Protein AF-A0A6C0GGZ7-F1 (afdb_monomer_lite)

pLDDT: mean 84.14, std 10.43, range [49.78, 98.19]

Structure (mmCIF, N/CA/C/O backbone):
data_AF-A0A6C0GGZ7-F1
#
_entry.id   AF-A0A6C0GGZ7-F1
#
loop_
_atom_site.group_PDB
_atom_site.id
_atom_site.type_symbol
_atom_site.label_atom_id
_atom_site.label_alt_id
_atom_site.label_comp_id
_atom_site.label_asym_id
_atom_site.label_entity_id
_atom_site.label_seq_id
_atom_site.pdbx_PDB_ins_code
_atom_site.Cartn_x
_atom_site.Cartn_y
_atom_site.Cartn_z
_atom_site.occupancy
_atom_site.B_iso_or_equiv
_atom_site.auth_seq_id
_atom_site.auth_comp_id
_atom_site.auth_asym_id
_atom_site.auth_atom_id
_atom_site.pdbx_PDB_model_num
ATOM 1 N N . MET A 1 1 ? -21.065 -20.277 24.948 1.00 78.31 1 MET A N 1
ATOM 2 C CA . MET A 1 1 ? -20.022 -19.457 25.616 1.00 78.31 1 MET A CA 1
ATOM 3 C C . MET A 1 1 ? -19.627 -18.199 24.834 1.00 78.31 1 MET A C 1
ATOM 5 O O . MET A 1 1 ? -19.602 -17.138 25.445 1.00 78.31 1 MET A O 1
ATOM 9 N N . LEU A 1 2 ? -19.430 -18.255 23.504 1.00 85.25 2 LEU A N 1
ATOM 10 C CA . LEU A 1 2 ? -19.174 -17.085 22.623 1.00 85.25 2 LEU A CA 1
ATOM 11 C C . LEU A 1 2 ? -20.107 -15.878 22.851 1.00 85.25 2 LEU A C 1
ATOM 13 O O . LEU A 1 2 ? -19.654 -14.737 22.894 1.00 85.25 2 LEU A O 1
ATOM 17 N N . LYS A 1 3 ? -21.399 -16.132 23.095 1.00 85.31 3 LYS A N 1
ATOM 18 C CA . LYS A 1 3 ? -22.406 -15.099 23.401 1.00 85.31 3 LYS A CA 1
ATOM 19 C C . LYS A 1 3 ? -22.041 -14.249 24.630 1.00 85.31 3 LYS A C 1
ATOM 21 O O . LYS A 1 3 ? -22.306 -13.051 24.656 1.00 85.31 3 LYS A O 1
ATOM 26 N N . ASN A 1 4 ? -21.403 -14.857 25.633 1.00 89.19 4 ASN A N 1
ATOM 27 C CA . ASN A 1 4 ? -21.005 -14.167 26.859 1.00 89.19 4 ASN A CA 1
ATOM 28 C C . ASN A 1 4 ? -19.738 -13.323 26.654 1.00 89.19 4 ASN A C 1
ATOM 30 O O . ASN A 1 4 ? -19.654 -12.210 27.172 1.00 89.19 4 ASN A O 1
ATOM 34 N N . TYR A 1 5 ? -18.791 -13.801 25.841 1.00 89.88 5 TYR A N 1
ATOM 35 C CA . TYR A 1 5 ? -17.611 -13.025 25.443 1.00 89.88 5 TYR A CA 1
ATOM 36 C C . TYR A 1 5 ? -17.998 -11.786 24.631 1.00 89.88 5 TYR A C 1
ATOM 38 O O . TYR A 1 5 ? -17.568 -10.689 24.977 1.00 89.88 5 TYR A O 1
ATOM 46 N N . PHE A 1 6 ? -18.892 -11.924 23.642 1.00 90.00 6 PHE A N 1
ATOM 47 C CA . PHE A 1 6 ? -19.413 -10.785 22.873 1.00 90.00 6 PHE A CA 1
ATOM 48 C C . PHE A 1 6 ? -20.115 -9.752 23.764 1.00 90.00 6 PHE A C 1
ATOM 50 O O . PHE A 1 6 ? -19.844 -8.555 23.666 1.00 90.00 6 PHE A O 1
ATOM 57 N N . LYS A 1 7 ? -20.968 -10.210 24.690 1.00 88.19 7 LYS A N 1
ATOM 58 C CA . LYS A 1 7 ? -21.660 -9.339 25.654 1.00 88.19 7 LYS A CA 1
ATOM 59 C C . LYS A 1 7 ? -20.675 -8.581 26.553 1.00 88.19 7 LYS A C 1
ATOM 61 O O . LYS A 1 7 ? -20.860 -7.395 26.820 1.00 88.19 7 LYS A O 1
ATOM 66 N N . THR A 1 8 ? -19.614 -9.252 26.998 1.00 88.69 8 THR A N 1
ATOM 67 C CA . THR A 1 8 ? -18.605 -8.662 27.890 1.00 88.69 8 THR A CA 1
ATOM 68 C C . THR A 1 8 ? -17.697 -7.678 27.148 1.00 88.69 8 THR A C 1
ATOM 70 O O . THR A 1 8 ? -17.434 -6.590 27.660 1.00 88.69 8 THR A O 1
ATOM 73 N N . ALA A 1 9 ? -17.272 -8.016 25.928 1.00 87.94 9 ALA A N 1
ATOM 74 C CA . ALA A 1 9 ? -16.464 -7.152 25.070 1.00 87.94 9 ALA A CA 1
ATOM 75 C C . ALA A 1 9 ? -17.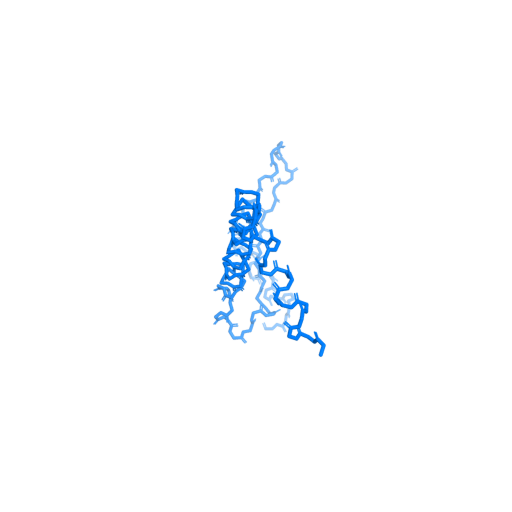222 -5.878 24.669 1.00 87.94 9 ALA A C 1
ATOM 77 O O . ALA A 1 9 ? -16.699 -4.779 24.838 1.00 87.94 9 ALA A O 1
ATOM 78 N N . SER A 1 10 ? -18.485 -6.002 24.244 1.00 87.31 10 SER A N 1
ATOM 79 C CA . SER A 1 10 ? -19.329 -4.850 23.904 1.00 87.31 10 SER A CA 1
ATOM 80 C C . SER A 1 10 ? -19.486 -3.888 25.090 1.00 87.31 10 SER A C 1
ATOM 82 O O . SER A 1 10 ? -19.302 -2.681 24.936 1.00 87.31 10 SER A O 1
ATOM 84 N N . ARG A 1 11 ? -19.694 -4.415 26.307 1.00 87.94 11 ARG A N 1
ATOM 85 C CA . ARG A 1 11 ? -19.789 -3.597 27.529 1.00 87.94 11 ARG A CA 1
ATOM 86 C C . ARG A 1 11 ? -18.473 -2.901 27.895 1.00 87.94 11 ARG A C 1
ATOM 88 O O . ARG A 1 11 ? -18.490 -1.816 28.473 1.00 87.94 11 ARG A O 1
ATOM 95 N N . LYS A 1 12 ? -17.326 -3.519 27.597 1.00 87.00 12 LYS A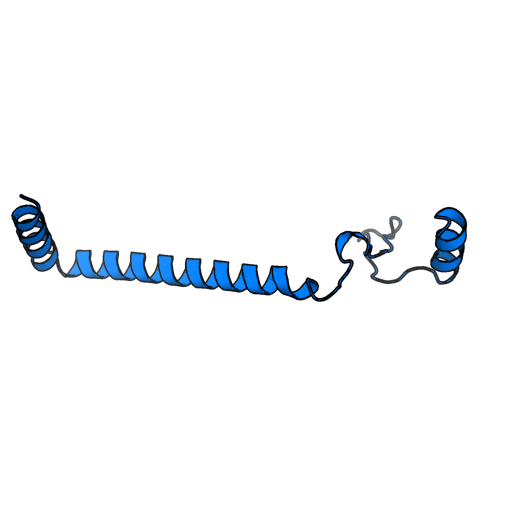 N 1
ATOM 96 C CA . LYS A 1 12 ? -15.996 -2.917 27.798 1.00 87.00 12 LYS A CA 1
ATOM 97 C C . LYS A 1 12 ? -15.750 -1.783 26.797 1.00 87.00 12 LYS A C 1
ATOM 99 O O . LYS A 1 12 ? -15.352 -0.699 27.218 1.00 87.00 12 LYS A O 1
ATOM 104 N N . LEU A 1 13 ? -16.060 -2.001 25.517 1.00 87.94 13 LEU A N 1
ATOM 105 C CA . LEU A 1 13 ? -15.959 -0.981 24.465 1.00 87.94 13 LEU A CA 1
ATOM 106 C C . LEU A 1 13 ? -16.871 0.223 24.749 1.00 87.94 13 LEU A C 1
ATOM 108 O O . LEU A 1 13 ? -16.445 1.370 24.635 1.00 87.94 13 LEU A O 1
ATOM 112 N N . SER A 1 14 ? -18.109 -0.018 25.193 1.00 85.94 14 SER A N 1
ATOM 113 C CA . SER A 1 14 ? -19.071 1.052 25.483 1.00 85.94 14 SER A CA 1
ATOM 114 C C . SER A 1 14 ? -18.718 1.886 26.718 1.00 85.94 14 SER A C 1
ATOM 116 O O . SER A 1 14 ? -19.221 2.999 26.854 1.00 85.94 14 SER A O 1
ATOM 118 N N . ARG A 1 15 ? -17.899 1.357 27.638 1.00 89.75 15 ARG A N 1
ATOM 119 C CA . ARG A 1 15 ? -17.466 2.059 28.857 1.00 89.75 15 ARG A CA 1
ATOM 120 C C . ARG A 1 15 ? -16.251 2.956 28.600 1.00 89.75 15 ARG A C 1
ATOM 122 O O . ARG A 1 15 ? -16.183 4.037 29.170 1.00 89.75 15 ARG A O 1
ATOM 129 N N . ASN A 1 16 ? -15.363 2.562 27.683 1.00 89.88 16 ASN A N 1
ATOM 130 C CA . ASN A 1 16 ? -14.178 3.331 27.281 1.00 89.88 16 ASN A CA 1
ATOM 131 C C . ASN A 1 16 ? -14.319 3.854 25.840 1.00 89.88 16 ASN A C 1
ATOM 133 O O . ASN A 1 16 ? -13.520 3.520 24.962 1.00 89.88 16 ASN A O 1
ATOM 137 N N . LYS A 1 17 ? -15.355 4.667 25.589 1.00 86.81 17 LYS A N 1
ATOM 138 C CA . LYS A 1 17 ? -15.739 5.104 24.233 1.00 86.81 17 LYS A CA 1
ATOM 139 C C . LYS A 1 17 ? -14.637 5.883 23.515 1.00 86.81 17 LYS A C 1
ATOM 141 O O . LYS A 1 17 ? -14.368 5.588 22.361 1.00 86.81 17 LYS A O 1
ATOM 146 N N . PHE A 1 18 ? -13.973 6.820 24.195 1.00 92.25 18 PHE A N 1
ATOM 147 C CA . PHE A 1 18 ? -12.933 7.658 23.585 1.00 92.25 18 PHE A CA 1
ATOM 148 C C . PHE A 1 18 ? -11.762 6.828 23.034 1.00 92.25 18 PHE A C 1
ATOM 150 O O . PHE A 1 18 ? -11.469 6.875 21.843 1.00 92.25 18 PHE A O 1
ATOM 157 N N . PHE A 1 19 ? -11.160 5.984 23.878 1.00 91.06 19 PHE A N 1
ATOM 158 C CA . PHE A 1 19 ? -10.067 5.095 23.468 1.00 91.06 19 PHE A CA 1
ATOM 159 C C . PHE A 1 19 ? -10.500 4.068 22.419 1.00 91.06 19 PHE A C 1
ATOM 161 O O . PHE A 1 19 ? -9.735 3.743 21.517 1.00 91.06 19 PHE A O 1
ATOM 168 N N . THR A 1 20 ? -11.732 3.563 22.515 1.00 93.81 20 THR A N 1
ATOM 169 C CA . THR A 1 20 ? -12.274 2.629 21.521 1.00 93.81 20 THR A CA 1
ATOM 170 C C . THR A 1 20 ? -12.399 3.295 20.154 1.00 93.81 20 THR A C 1
ATOM 172 O O . THR A 1 20 ? -11.956 2.723 19.165 1.00 93.81 20 THR A O 1
ATOM 175 N N . VAL A 1 21 ? -12.957 4.507 20.092 1.00 94.44 21 VAL A N 1
ATOM 176 C CA . VAL A 1 21 ? -13.117 5.261 18.841 1.00 94.44 21 VAL A CA 1
ATOM 177 C C . VAL A 1 21 ? -11.759 5.555 18.213 1.00 94.44 21 VAL A C 1
ATOM 179 O O . VAL A 1 21 ? -11.580 5.298 17.027 1.00 94.44 21 VAL A O 1
ATOM 182 N N . LEU A 1 22 ? -10.788 6.011 19.007 1.00 95.75 22 LEU A N 1
ATOM 183 C CA . LEU A 1 22 ? -9.446 6.315 18.510 1.00 95.75 22 LEU A CA 1
ATOM 184 C C . LEU A 1 22 ? -8.764 5.075 17.911 1.00 95.75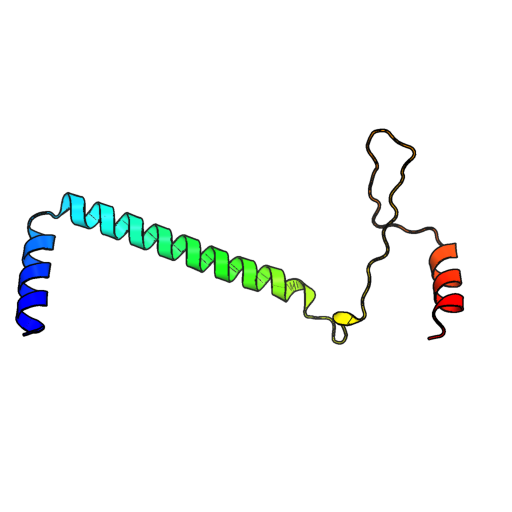 22 LEU A C 1
ATOM 186 O O . LEU A 1 22 ? -8.244 5.138 16.799 1.00 95.75 22 LEU A O 1
ATOM 190 N N . ASN A 1 23 ? -8.843 3.928 18.593 1.00 94.00 23 ASN A N 1
ATOM 191 C CA . ASN A 1 23 ? -8.283 2.672 18.090 1.00 94.00 23 ASN A CA 1
ATOM 192 C C . ASN A 1 23 ? -9.000 2.163 16.832 1.00 94.00 23 ASN A C 1
ATOM 194 O O . ASN A 1 23 ? -8.346 1.722 15.891 1.00 94.00 23 ASN A O 1
ATOM 198 N N . VAL A 1 24 ? -10.335 2.227 16.793 1.00 95.38 24 VAL A N 1
ATOM 199 C CA . VAL A 1 24 ? -11.118 1.771 15.635 1.00 95.38 24 VAL A CA 1
ATOM 200 C C . VAL A 1 24 ? -10.852 2.650 14.416 1.00 95.38 24 VAL A C 1
ATOM 202 O O . VAL A 1 24 ? -10.657 2.116 13.329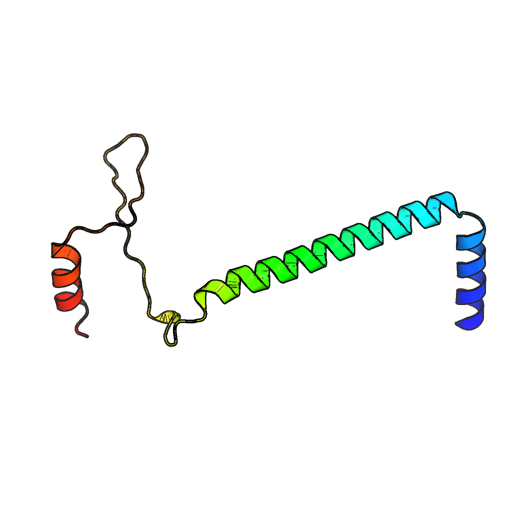 1.00 95.38 24 VAL A O 1
ATOM 205 N N . ILE A 1 25 ? -10.788 3.975 14.582 1.00 97.19 25 ILE A N 1
ATOM 206 C CA . ILE A 1 25 ? -10.471 4.902 13.488 1.00 97.19 25 ILE A CA 1
ATOM 207 C C . ILE A 1 25 ? -9.045 4.674 12.989 1.00 97.19 25 ILE A C 1
ATOM 209 O O . ILE A 1 25 ? -8.843 4.556 11.784 1.00 97.19 25 ILE A O 1
ATOM 213 N N . GLY A 1 26 ? -8.065 4.563 13.892 1.00 96.19 26 GLY A N 1
ATOM 214 C CA . GLY A 1 26 ? -6.676 4.303 13.509 1.00 96.19 26 GLY A CA 1
ATOM 215 C C . GLY A 1 26 ? -6.529 2.999 12.722 1.00 96.19 26 GLY A C 1
ATOM 216 O O . GLY A 1 26 ? -5.895 2.976 11.668 1.00 96.19 26 GLY A O 1
ATOM 217 N N . LEU A 1 27 ? -7.189 1.932 13.181 1.00 96.62 27 LEU A N 1
ATOM 218 C CA . LEU A 1 27 ? -7.198 0.650 12.482 1.00 96.62 27 LEU A CA 1
ATOM 219 C C . LEU A 1 27 ? -7.904 0.744 11.120 1.00 96.62 27 LEU A C 1
ATOM 221 O O . LEU A 1 27 ? -7.373 0.260 10.123 1.00 96.62 27 LEU A O 1
ATOM 225 N N . ALA A 1 28 ? -9.076 1.382 11.064 1.00 97.75 28 ALA A N 1
ATOM 226 C CA . ALA A 1 28 ? -9.856 1.530 9.837 1.00 97.75 28 ALA A CA 1
ATOM 227 C C . ALA A 1 28 ? -9.103 2.337 8.772 1.00 97.75 28 ALA A C 1
ATOM 229 O O . ALA A 1 28 ? -9.081 1.945 7.604 1.00 97.75 28 ALA A O 1
ATOM 230 N N . LEU A 1 29 ? -8.448 3.431 9.168 1.00 98.00 29 LEU A N 1
ATOM 231 C CA . LEU A 1 29 ? -7.620 4.237 8.273 1.00 9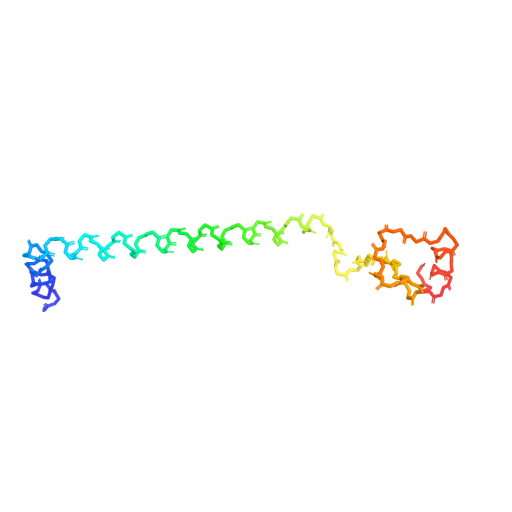8.00 29 LEU A CA 1
ATOM 232 C C . LEU A 1 29 ? -6.404 3.449 7.784 1.00 98.00 29 LEU A C 1
ATOM 234 O O . LEU A 1 29 ? -6.159 3.413 6.580 1.00 98.00 29 LEU A O 1
ATOM 238 N N . GLY A 1 30 ? -5.690 2.762 8.681 1.00 97.88 30 GLY A N 1
ATOM 239 C CA . GLY A 1 30 ? -4.541 1.933 8.311 1.00 97.88 30 GLY A CA 1
ATOM 240 C C . GLY A 1 30 ? -4.910 0.841 7.304 1.00 97.88 30 GLY A C 1
ATOM 241 O O . GLY A 1 30 ? -4.255 0.698 6.270 1.00 97.88 30 GLY A O 1
ATOM 242 N N . MET A 1 31 ? -6.008 0.122 7.555 1.00 97.88 31 MET A N 1
ATOM 243 C CA . MET A 1 31 ? -6.537 -0.877 6.622 1.00 97.88 31 MET A CA 1
ATOM 244 C C . MET A 1 31 ? -6.938 -0.259 5.280 1.00 97.88 31 MET A C 1
ATOM 246 O O . MET A 1 31 ? -6.562 -0.787 4.237 1.00 97.88 31 MET A O 1
ATOM 250 N N . SER A 1 32 ? -7.646 0.873 5.290 1.00 98.06 32 SER A N 1
ATOM 251 C CA . SER A 1 32 ? -8.105 1.536 4.061 1.00 98.06 32 SER A CA 1
ATOM 252 C C . SER A 1 32 ? -6.935 1.983 3.185 1.00 98.06 32 SER A C 1
ATOM 254 O O . SER A 1 32 ? -6.917 1.698 1.990 1.00 98.06 32 SER A O 1
ATOM 256 N N . ILE A 1 33 ? -5.928 2.629 3.781 1.00 98.19 33 ILE A N 1
ATOM 257 C CA . ILE A 1 33 ? -4.731 3.093 3.068 1.00 98.19 33 ILE A CA 1
ATOM 258 C C . ILE A 1 33 ? -3.958 1.902 2.497 1.00 98.19 33 ILE A C 1
ATOM 260 O O . ILE A 1 33 ? -3.552 1.932 1.339 1.00 98.19 33 ILE A O 1
ATOM 264 N N . THR A 1 34 ? -3.795 0.832 3.278 1.00 98.00 34 THR A N 1
ATOM 265 C CA . THR A 1 34 ? -3.056 -0.363 2.842 1.00 98.00 34 THR A CA 1
ATOM 266 C C . THR A 1 34 ? -3.751 -1.044 1.664 1.00 98.00 34 THR A C 1
ATOM 268 O O . THR A 1 34 ? -3.103 -1.389 0.679 1.00 98.00 34 THR A O 1
ATOM 271 N N . LEU A 1 35 ? -5.077 -1.189 1.722 1.00 97.75 35 LEU A N 1
ATOM 272 C CA . LEU A 1 35 ? -5.868 -1.760 0.631 1.00 97.75 35 LEU A CA 1
ATOM 273 C C . LEU A 1 35 ? -5.805 -0.900 -0.635 1.00 97.75 35 LEU A C 1
ATOM 275 O O . LEU A 1 35 ? -5.605 -1.437 -1.724 1.00 97.75 35 LEU A O 1
ATOM 279 N N . LEU A 1 36 ? -5.914 0.425 -0.499 1.00 97.75 36 LEU A N 1
ATOM 280 C CA . LEU A 1 36 ? -5.754 1.352 -1.622 1.00 97.75 36 LEU A CA 1
ATOM 281 C C . LEU A 1 36 ? -4.358 1.257 -2.240 1.00 97.75 36 LEU A C 1
ATOM 283 O O . LEU A 1 36 ? -4.233 1.241 -3.462 1.00 97.75 36 LEU A O 1
ATOM 287 N N . PHE A 1 37 ? -3.315 1.144 -1.419 1.00 97.50 37 PHE A N 1
ATOM 288 C CA . PHE A 1 37 ? -1.943 1.019 -1.901 1.00 97.50 37 PHE A CA 1
ATOM 289 C C . PHE A 1 37 ? -1.716 -0.298 -2.650 1.00 97.50 37 PHE A C 1
ATOM 291 O O . PHE A 1 37 ? -1.134 -0.298 -3.731 1.00 97.50 37 PHE A O 1
ATOM 298 N N . ILE A 1 38 ? -2.237 -1.417 -2.135 1.00 97.00 38 ILE A N 1
ATOM 299 C CA . ILE A 1 38 ? -2.188 -2.717 -2.822 1.00 97.00 38 ILE A CA 1
ATOM 300 C C . ILE A 1 38 ? -2.926 -2.647 -4.163 1.00 97.00 38 ILE A C 1
ATOM 302 O O . ILE A 1 38 ? -2.406 -3.115 -5.176 1.00 97.00 38 ILE A O 1
ATOM 306 N N . ALA A 1 39 ? -4.116 -2.042 -4.190 1.00 95.94 39 ALA A N 1
ATOM 307 C CA . ALA A 1 39 ? -4.886 -1.872 -5.418 1.00 95.94 39 ALA A CA 1
ATOM 308 C C . ALA A 1 39 ? -4.127 -1.017 -6.446 1.00 95.94 39 ALA A C 1
ATOM 310 O O . ALA A 1 39 ? -4.054 -1.380 -7.620 1.00 95.94 39 ALA A O 1
ATOM 311 N N . LEU A 1 40 ? -3.501 0.073 -5.995 1.00 96.31 40 LEU A N 1
ATOM 312 C CA . LEU A 1 40 ? -2.679 0.941 -6.831 1.00 96.31 40 LEU A CA 1
ATOM 313 C C . LEU A 1 40 ? -1.459 0.198 -7.391 1.00 96.31 40 LEU A C 1
ATOM 315 O O . LEU A 1 40 ? -1.206 0.259 -8.590 1.00 96.31 40 LEU A O 1
ATOM 319 N N . LEU A 1 41 ? -0.731 -0.552 -6.562 1.00 95.06 41 LEU A N 1
ATOM 320 C CA . LEU A 1 41 ? 0.402 -1.362 -7.015 1.00 95.06 41 LEU A CA 1
ATOM 321 C C . LEU A 1 41 ? -0.022 -2.441 -8.013 1.00 95.06 41 LEU A C 1
ATOM 323 O O . LEU A 1 41 ? 0.690 -2.698 -8.981 1.00 95.06 41 LEU A O 1
ATOM 327 N N . SER A 1 42 ? -1.174 -3.077 -7.797 1.00 92.00 42 SER A N 1
ATOM 328 C CA . SER A 1 42 ? -1.724 -4.048 -8.745 1.00 92.00 42 SER A CA 1
ATOM 329 C C . SER A 1 42 ? -2.041 -3.388 -10.088 1.00 92.00 42 SER A C 1
ATOM 331 O O . SER A 1 42 ? -1.715 -3.942 -11.137 1.00 92.00 42 SER A O 1
ATOM 333 N N . PHE A 1 43 ? -2.603 -2.178 -10.062 1.00 90.44 43 PHE A N 1
ATOM 334 C CA . PHE A 1 43 ? -2.857 -1.393 -11.264 1.00 90.44 43 PHE A CA 1
ATOM 335 C C . PHE A 1 43 ? -1.559 -1.015 -11.996 1.00 90.44 43 PHE A C 1
ATOM 337 O O . PHE A 1 43 ? -1.461 -1.253 -13.197 1.00 90.44 43 PHE A O 1
ATOM 344 N N . LEU A 1 44 ? -0.541 -0.511 -11.285 1.00 89.62 44 LEU A N 1
ATOM 345 C CA . LEU A 1 44 ? 0.749 -0.150 -11.888 1.00 89.62 44 LEU A CA 1
ATOM 346 C C . LEU A 1 44 ? 1.459 -1.360 -12.506 1.00 89.62 44 LEU A C 1
ATOM 348 O O . LEU A 1 44 ? 1.975 -1.261 -13.612 1.00 89.62 44 LEU A O 1
ATOM 352 N N . ASN A 1 45 ? 1.466 -2.511 -11.830 1.00 85.88 45 ASN A N 1
ATOM 353 C CA . ASN A 1 45 ? 2.125 -3.709 -12.359 1.00 85.88 45 ASN A CA 1
ATOM 354 C C . ASN A 1 45 ? 1.439 -4.259 -13.617 1.00 85.88 45 ASN A C 1
ATOM 356 O O . ASN A 1 45 ? 2.112 -4.757 -14.519 1.00 85.88 45 ASN A O 1
ATOM 360 N N . ARG A 1 46 ? 0.106 -4.153 -13.693 1.00 82.12 46 ARG A N 1
ATOM 361 C CA . ARG A 1 46 ? -0.671 -4.580 -14.867 1.00 82.12 46 ARG A CA 1
ATOM 362 C C . ARG A 1 46 ? -0.635 -3.569 -16.011 1.00 82.12 46 ARG A C 1
ATOM 364 O O . ARG A 1 46 ? -1.085 -3.901 -17.103 1.00 82.12 46 ARG A O 1
ATOM 371 N N . TYR A 1 47 ? -0.104 -2.366 -15.793 1.00 76.50 47 TYR A N 1
ATOM 372 C CA . TYR A 1 47 ? -0.045 -1.330 -16.822 1.00 76.50 47 TYR A CA 1
ATOM 373 C C . TYR A 1 47 ? 0.712 -1.797 -18.076 1.00 76.50 47 TYR A C 1
ATOM 375 O O . TYR A 1 47 ? 0.275 -1.512 -19.185 1.00 76.50 47 TYR A O 1
ATOM 383 N N . ASP A 1 48 ? 1.774 -2.594 -17.915 1.00 74.56 48 ASP A N 1
ATOM 384 C CA . ASP A 1 48 ? 2.606 -3.084 -19.027 1.00 74.56 48 ASP A CA 1
ATOM 385 C C . ASP A 1 48 ? 2.217 -4.488 -19.545 1.00 74.56 48 ASP A C 1
ATOM 387 O O . ASP A 1 48 ? 2.896 -5.037 -20.418 1.00 74.56 48 ASP A O 1
ATOM 391 N N . ASP A 1 49 ? 1.127 -5.084 -19.041 1.00 75.94 49 ASP A N 1
ATOM 392 C CA . ASP A 1 49 ? 0.675 -6.445 -19.401 1.00 75.94 49 ASP A CA 1
ATOM 393 C C . ASP A 1 49 ? -0.102 -6.533 -20.725 1.00 75.94 49 ASP A C 1
ATOM 395 O O . ASP A 1 49 ? -0.566 -7.604 -21.111 1.00 75.94 49 ASP A O 1
ATOM 399 N N . PHE A 1 50 ? -0.230 -5.437 -21.473 1.00 79.06 50 PHE A N 1
ATOM 400 C CA . PHE A 1 50 ? -0.915 -5.445 -22.771 1.00 79.06 50 PHE A CA 1
ATOM 401 C C . PHE A 1 50 ? -0.110 -6.116 -23.897 1.00 79.06 50 PHE A C 1
ATOM 403 O O . PHE A 1 50 ? -0.642 -6.342 -24.985 1.00 79.06 50 PHE A O 1
ATOM 410 N N . HIS A 1 51 ? 1.166 -6.436 -23.668 1.00 78.56 51 HIS A N 1
ATOM 411 C CA . HIS A 1 51 ? 2.020 -7.053 -24.678 1.00 78.56 51 HIS A CA 1
ATOM 412 C C . HIS A 1 51 ? 1.916 -8.591 -24.649 1.00 78.56 51 HIS A C 1
ATOM 414 O O . HIS A 1 51 ? 2.372 -9.204 -23.682 1.00 78.56 51 HIS A O 1
ATOM 420 N N . PRO A 1 52 ? 1.441 -9.254 -25.726 1.00 75.00 52 PRO A N 1
ATOM 421 C CA . PRO A 1 52 ? 1.242 -10.712 -25.761 1.00 75.00 52 PRO A CA 1
ATOM 422 C C . PRO A 1 52 ? 2.525 -11.552 -25.599 1.00 75.00 52 PRO A C 1
ATOM 424 O O . PRO A 1 52 ? 2.452 -12.758 -25.379 1.00 75.00 52 PRO A O 1
ATOM 427 N N . HIS A 1 53 ? 3.708 -10.936 -25.691 1.00 80.94 53 HIS A N 1
ATOM 428 C CA . HIS A 1 53 ? 5.011 -11.581 -25.497 1.00 80.94 53 HIS A CA 1
ATOM 429 C C . HIS A 1 53 ? 5.947 -10.745 -24.616 1.00 80.94 53 HIS A C 1
ATOM 431 O O . HIS A 1 53 ? 7.124 -10.590 -24.946 1.00 80.94 53 HIS A O 1
ATOM 437 N N . LYS A 1 54 ? 5.423 -10.185 -23.518 1.00 75.00 54 LYS A N 1
ATOM 438 C CA . LYS A 1 54 ? 6.163 -9.317 -22.586 1.00 75.00 54 LYS A CA 1
ATOM 439 C C . LYS A 1 54 ? 7.527 -9.885 -22.172 1.00 75.00 54 LYS A C 1
ATOM 441 O O . LYS A 1 54 ? 8.505 -9.147 -22.182 1.00 75.00 54 LYS A O 1
ATOM 446 N N . ASP A 1 55 ? 7.620 -11.194 -21.936 1.00 79.12 55 ASP A N 1
ATOM 447 C CA . ASP A 1 55 ? 8.859 -11.875 -21.515 1.00 79.12 55 ASP A CA 1
ATOM 448 C C . ASP A 1 55 ? 10.001 -11.801 -22.542 1.00 79.12 55 ASP A C 1
ATOM 450 O O . ASP A 1 55 ? 11.160 -12.034 -22.209 1.00 79.12 55 ASP A O 1
ATOM 454 N N . ARG A 1 56 ? 9.685 -11.492 -23.806 1.00 80.75 56 ARG A N 1
ATOM 455 C CA . ARG A 1 56 ? 10.657 -11.379 -24.905 1.00 80.75 56 ARG A CA 1
ATOM 456 C C . ARG A 1 56 ? 10.939 -9.930 -25.304 1.00 80.75 56 ARG A C 1
ATOM 458 O O . ARG A 1 56 ? 11.685 -9.698 -26.254 1.00 80.75 56 ARG A O 1
ATOM 465 N N . ILE A 1 57 ? 10.332 -8.957 -24.623 1.00 79.62 57 ILE A N 1
ATOM 466 C CA . ILE A 1 57 ? 10.500 -7.535 -24.919 1.00 79.62 57 ILE A CA 1
ATOM 467 C C . ILE A 1 57 ? 11.584 -6.970 -24.006 1.00 79.62 57 ILE A C 1
ATOM 469 O O . ILE A 1 57 ? 11.422 -6.885 -22.792 1.00 79.62 57 ILE A O 1
ATOM 473 N N . TYR A 1 58 ? 12.686 -6.536 -24.614 1.00 78.94 58 TYR A N 1
ATOM 474 C CA . TYR A 1 58 ? 13.797 -5.897 -23.918 1.00 78.94 58 TYR A CA 1
ATOM 475 C C . TYR A 1 58 ? 13.926 -4.440 -24.357 1.00 78.94 58 TYR A C 1
ATOM 477 O O . TYR A 1 58 ? 13.871 -4.128 -25.549 1.00 78.94 58 TYR A O 1
ATOM 485 N N . ARG A 1 59 ? 14.138 -3.538 -23.393 1.00 78.88 59 ARG A N 1
ATOM 486 C CA . ARG A 1 59 ? 14.427 -2.125 -23.655 1.00 78.88 59 ARG A CA 1
ATOM 487 C C . ARG A 1 59 ? 15.933 -1.901 -23.628 1.00 78.88 59 ARG A C 1
ATOM 489 O O . ARG A 1 59 ? 16.564 -2.046 -22.587 1.00 78.88 59 ARG A O 1
ATOM 496 N N . VAL A 1 60 ? 16.493 -1.508 -24.766 1.00 82.81 60 VAL A N 1
ATOM 497 C CA . VAL A 1 60 ? 17.908 -1.138 -24.868 1.00 82.81 60 VAL A CA 1
ATOM 498 C C . VAL A 1 60 ? 18.065 0.325 -24.445 1.00 82.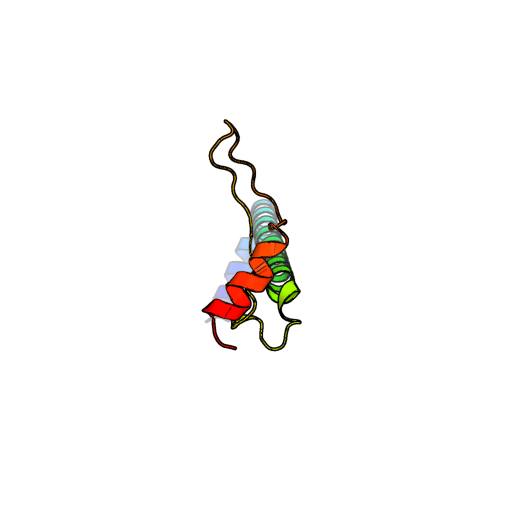81 60 VAL A C 1
ATOM 500 O O . VAL A 1 60 ? 17.360 1.198 -24.951 1.00 82.81 60 VAL A O 1
ATOM 503 N N . THR A 1 61 ? 18.965 0.594 -23.502 1.00 85.75 61 THR A N 1
ATOM 504 C CA . THR A 1 61 ? 19.289 1.943 -23.016 1.00 85.75 61 THR A CA 1
ATOM 505 C C . THR A 1 61 ? 20.777 2.218 -23.186 1.00 85.75 61 THR A C 1
ATOM 507 O O . THR A 1 61 ? 21.590 1.293 -23.219 1.00 85.75 61 THR A O 1
ATOM 510 N N . THR A 1 62 ? 21.139 3.494 -23.308 1.00 84.75 62 THR A N 1
ATOM 511 C CA . THR A 1 62 ? 22.542 3.915 -23.396 1.00 84.75 62 THR A CA 1
ATOM 512 C C . THR A 1 62 ? 22.944 4.588 -22.090 1.00 84.75 62 THR A C 1
ATOM 514 O O . THR A 1 62 ? 22.309 5.557 -21.674 1.00 84.75 62 THR A O 1
ATOM 517 N N . GLN A 1 63 ? 24.005 4.091 -21.456 1.00 83.38 63 GLN A N 1
ATOM 518 C CA . GLN A 1 63 ? 24.642 4.725 -20.303 1.00 83.38 63 GLN A CA 1
ATOM 519 C C . GLN A 1 63 ? 25.993 5.297 -20.735 1.00 83.38 63 GLN A C 1
ATOM 521 O O . GLN A 1 63 ? 26.780 4.610 -21.386 1.00 83.38 63 GLN A O 1
ATOM 526 N N . VAL A 1 64 ? 26.246 6.562 -20.403 1.00 82.25 64 VAL A N 1
ATOM 527 C CA . VAL A 1 64 ? 27.489 7.255 -20.771 1.00 82.25 64 VAL A CA 1
ATOM 528 C C . VAL A 1 64 ? 28.399 7.327 -19.549 1.00 82.25 64 VAL A C 1
ATOM 530 O O . VAL A 1 64 ? 28.091 8.060 -18.619 1.00 82.25 64 VAL A O 1
ATOM 533 N N . TYR A 1 65 ? 29.517 6.597 -19.567 1.00 78.12 65 TYR A N 1
ATOM 534 C CA . TYR A 1 65 ? 30.458 6.480 -18.437 1.00 78.12 65 TYR A CA 1
ATOM 535 C C . TYR A 1 65 ? 31.561 7.556 -18.394 1.00 78.12 65 TYR A C 1
ATOM 537 O O . TYR A 1 65 ? 32.521 7.428 -17.645 1.00 78.12 65 TYR A O 1
ATOM 545 N N . ASP A 1 66 ? 31.438 8.607 -19.206 1.00 74.81 66 ASP A N 1
ATOM 546 C CA . ASP A 1 66 ? 32.486 9.623 -19.416 1.00 74.81 66 ASP A CA 1
ATOM 547 C C . ASP A 1 66 ? 32.081 11.021 -18.901 1.00 74.81 66 ASP A C 1
ATOM 549 O O . ASP A 1 66 ? 32.747 12.027 -19.123 1.00 74.81 66 ASP A O 1
ATOM 553 N N . LYS A 1 67 ? 30.935 11.115 -18.214 1.00 66.88 67 LYS A N 1
ATOM 554 C CA . LYS A 1 67 ? 30.453 12.347 -17.575 1.00 66.88 67 LYS A CA 1
ATOM 555 C C . LYS A 1 67 ? 30.272 12.108 -16.085 1.00 66.88 67 LYS A C 1
ATOM 557 O O . LYS A 1 67 ? 29.794 11.048 -15.696 1.00 66.88 67 LYS A O 1
ATOM 562 N N . ALA A 1 68 ? 30.558 13.128 -15.274 1.00 72.62 68 ALA A N 1
ATOM 563 C CA . ALA A 1 68 ? 30.431 13.076 -13.814 1.00 72.62 68 ALA A CA 1
ATOM 564 C C . ALA A 1 68 ? 29.060 12.557 -13.324 1.00 72.62 68 ALA A C 1
ATOM 566 O O . ALA A 1 68 ? 28.978 11.945 -12.265 1.00 72.62 68 ALA A O 1
ATOM 567 N N . GLU A 1 69 ? 27.998 12.758 -14.111 1.00 76.69 69 GLU A N 1
ATOM 568 C CA . GLU A 1 69 ? 26.620 12.398 -13.757 1.00 76.69 69 GLU A CA 1
ATOM 569 C C . GLU A 1 69 ? 26.122 11.068 -14.350 1.00 76.69 69 GLU A C 1
ATOM 571 O O . GLU A 1 69 ? 24.981 10.695 -14.100 1.00 76.69 69 GLU A O 1
ATOM 576 N N . ASN A 1 70 ? 26.938 10.349 -15.133 1.00 77.25 70 ASN A N 1
ATOM 577 C CA . ASN A 1 70 ? 26.571 9.072 -15.769 1.00 77.25 70 ASN A CA 1
ATOM 578 C C . ASN A 1 70 ? 25.129 9.026 -16.337 1.00 77.25 70 ASN A C 1
ATOM 580 O O . ASN A 1 70 ? 24.323 8.191 -15.917 1.00 77.25 70 ASN A O 1
ATOM 584 N N . PRO A 1 71 ? 24.760 9.917 -17.277 1.00 77.31 71 PRO A N 1
ATOM 585 C CA . PRO A 1 71 ? 23.379 10.037 -17.721 1.00 77.31 71 PRO A CA 1
ATOM 586 C C . PRO A 1 71 ? 22.885 8.764 -18.425 1.00 77.31 71 PRO A C 1
ATOM 588 O O . PRO A 1 71 ? 23.584 8.164 -19.250 1.00 77.31 71 PRO A O 1
ATOM 591 N N . HIS A 1 72 ? 21.641 8.388 -18.120 1.00 80.38 72 HIS A N 1
ATOM 592 C CA . HIS A 1 72 ? 20.925 7.288 -18.760 1.00 80.38 72 HIS A CA 1
ATOM 593 C C . HIS A 1 72 ? 19.998 7.827 -19.851 1.00 80.38 72 HIS A C 1
ATOM 595 O O . HIS A 1 72 ? 19.058 8.570 -19.569 1.00 80.38 72 HIS A O 1
ATOM 601 N N . TYR A 1 73 ? 20.217 7.410 -21.096 1.00 82.31 73 TYR A N 1
ATOM 602 C CA . TYR A 1 73 ? 19.373 7.787 -22.224 1.00 82.31 73 TYR A CA 1
ATOM 603 C C . TYR A 1 73 ? 18.486 6.624 -22.671 1.00 82.31 73 TYR A C 1
ATOM 605 O O . TYR A 1 73 ? 18.929 5.485 -22.833 1.00 82.31 73 TYR A O 1
ATOM 613 N N . ALA A 1 74 ? 17.218 6.939 -22.940 1.00 80.19 74 ALA A N 1
ATOM 614 C CA . ALA A 1 74 ? 16.257 6.050 -23.595 1.00 80.19 74 ALA A CA 1
ATOM 615 C C . ALA A 1 74 ? 16.421 6.041 -25.128 1.00 80.19 74 ALA A C 1
ATOM 617 O O . ALA A 1 74 ? 15.458 5.834 -25.860 1.00 80.19 74 ALA A O 1
ATOM 618 N N . SER A 1 75 ? 17.628 6.324 -25.609 1.00 81.94 75 SER A N 1
ATOM 619 C CA . SER A 1 75 ? 17.990 6.323 -27.018 1.00 81.94 75 SER A CA 1
ATOM 620 C C . SER A 1 75 ? 19.155 5.370 -27.239 1.00 81.94 75 SER A C 1
ATOM 622 O O . SER A 1 75 ? 19.923 5.065 -26.324 1.00 81.94 75 SER A O 1
ATOM 624 N N . VAL A 1 76 ? 19.272 4.886 -28.469 1.00 82.56 76 VAL A N 1
ATOM 625 C CA . VAL A 1 76 ? 20.366 4.024 -28.910 1.00 82.56 76 VAL A CA 1
ATOM 626 C C . VAL A 1 76 ? 20.906 4.535 -30.243 1.00 82.56 76 VAL A C 1
ATOM 628 O O . VAL A 1 76 ? 20.136 5.088 -31.034 1.00 82.56 76 VAL A O 1
ATOM 631 N N . PRO A 1 77 ? 22.209 4.361 -30.528 1.00 82.25 77 PRO A N 1
ATOM 632 C CA . PRO A 1 77 ? 22.762 4.662 -31.843 1.00 82.25 77 PRO A CA 1
ATOM 633 C C . PRO A 1 77 ? 22.035 3.880 -32.946 1.00 82.25 77 PRO A C 1
ATOM 635 O O . PRO A 1 77 ? 21.795 2.681 -32.809 1.00 82.25 77 PRO A O 1
ATOM 638 N N . VAL A 1 78 ? 21.733 4.536 -34.070 1.00 78.56 78 VAL A N 1
ATOM 639 C CA . VAL A 1 78 ? 20.921 3.969 -35.169 1.00 78.56 78 VAL A CA 1
ATOM 640 C C . VAL A 1 78 ? 21.498 2.651 -35.718 1.00 78.56 78 VAL A C 1
ATOM 642 O O . VAL A 1 78 ? 20.755 1.726 -36.040 1.00 78.56 78 VAL A O 1
ATOM 645 N N . GLY A 1 79 ? 22.829 2.513 -35.759 1.00 79.19 79 GLY A N 1
ATOM 646 C CA . GLY A 1 79 ? 23.504 1.293 -36.224 1.00 79.19 79 GLY A CA 1
ATOM 647 C C . GLY A 1 79 ? 23.422 0.099 -35.262 1.00 79.19 79 GLY A C 1
ATOM 648 O O . GLY A 1 79 ? 23.756 -1.024 -35.641 1.00 79.19 79 GLY A O 1
ATOM 649 N N . LEU A 1 80 ? 22.978 0.299 -34.019 1.00 80.31 80 LEU A N 1
ATOM 650 C CA . LEU A 1 80 ? 22.956 -0.754 -33.002 1.00 80.31 80 LEU A CA 1
ATOM 651 C C . LEU A 1 80 ? 21.849 -1.783 -33.285 1.00 80.31 80 LEU A C 1
ATOM 653 O O . LEU A 1 80 ? 22.086 -2.984 -33.165 1.00 80.31 80 LEU A O 1
ATOM 657 N N . ALA A 1 81 ? 20.691 -1.337 -33.784 1.00 75.31 81 ALA A N 1
ATOM 658 C CA . ALA A 1 81 ? 19.584 -2.216 -34.171 1.00 75.31 81 ALA A CA 1
ATOM 659 C C . ALA A 1 81 ? 19.973 -3.204 -35.291 1.00 75.31 81 ALA A C 1
ATOM 661 O O . ALA A 1 81 ? 19.670 -4.396 -35.214 1.00 75.31 81 ALA A O 1
ATOM 662 N N . GLN A 1 82 ? 20.700 -2.730 -36.311 1.00 73.81 82 GLN A N 1
ATOM 663 C CA . GLN A 1 82 ? 21.145 -3.561 -37.439 1.00 73.81 82 GLN A CA 1
ATOM 664 C C . GLN A 1 82 ? 22.174 -4.619 -37.012 1.00 73.81 82 GLN A C 1
ATOM 666 O O . GLN A 1 82 ? 22.142 -5.752 -37.495 1.00 73.81 82 GLN A O 1
ATOM 671 N N . ASN A 1 83 ? 23.065 -4.266 -36.081 1.00 75.44 83 ASN A N 1
ATOM 672 C CA . ASN A 1 83 ? 24.083 -5.178 -35.564 1.00 75.44 83 ASN A CA 1
ATOM 673 C C . ASN A 1 83 ? 23.501 -6.244 -34.624 1.00 75.44 83 ASN A C 1
ATOM 675 O O . ASN A 1 83 ? 23.899 -7.405 -34.709 1.00 75.44 83 ASN A O 1
ATOM 679 N N . TYR A 1 84 ? 22.529 -5.889 -33.776 1.00 74.38 84 TYR A N 1
ATOM 680 C CA . TYR A 1 84 ? 21.855 -6.856 -32.900 1.00 74.38 84 TYR A CA 1
ATOM 681 C C . TYR A 1 84 ? 21.028 -7.878 -33.692 1.00 74.38 84 TYR A C 1
ATOM 683 O O . TYR A 1 84 ? 21.125 -9.070 -33.406 1.00 74.38 84 TYR A O 1
ATOM 691 N N . LYS A 1 85 ? 20.311 -7.455 -34.747 1.00 65.50 85 LYS A N 1
ATOM 692 C CA . LYS A 1 85 ? 19.568 -8.372 -35.634 1.00 65.50 85 LYS A CA 1
ATOM 693 C C . LYS A 1 85 ? 20.478 -9.415 -36.294 1.00 65.50 85 LYS A C 1
ATOM 695 O O . LYS A 1 85 ? 20.133 -10.588 -36.351 1.00 65.50 85 LYS A O 1
ATOM 700 N N . LYS A 1 86 ? 21.676 -9.015 -36.740 1.00 64.56 86 LYS A N 1
ATOM 701 C CA . LYS A 1 86 ? 22.667 -9.943 -37.319 1.00 64.56 86 LYS A CA 1
ATOM 702 C C . LYS A 1 86 ? 23.232 -10.945 -36.306 1.00 64.56 86 LYS A C 1
ATOM 704 O O . LYS A 1 86 ? 23.600 -12.047 -36.699 1.00 64.56 86 LYS A O 1
ATOM 709 N N . ARG A 1 87 ? 23.342 -10.561 -35.030 1.00 61.22 87 ARG A N 1
ATOM 710 C CA . ARG A 1 87 ? 24.027 -11.347 -33.989 1.00 61.22 87 ARG A CA 1
ATOM 711 C C . ARG A 1 87 ? 23.098 -12.290 -33.219 1.00 61.22 87 ARG A C 1
ATOM 713 O O . ARG A 1 87 ? 23.577 -13.291 -32.704 1.00 61.22 87 ARG A O 1
ATOM 720 N N . LEU A 1 88 ? 21.801 -11.982 -33.156 1.00 64.19 88 LEU A N 1
ATOM 721 C CA . LEU A 1 88 ? 20.790 -12.784 -32.455 1.00 64.19 88 LEU A CA 1
ATOM 722 C C . LEU A 1 88 ? 20.063 -13.817 -33.334 1.00 64.19 88 LEU A C 1
ATOM 724 O O . LEU A 1 88 ? 19.269 -14.564 -32.782 1.00 64.19 88 LEU A O 1
ATOM 728 N N . GLN A 1 89 ? 20.336 -13.883 -34.648 1.00 49.78 89 GLN A N 1
ATOM 729 C CA . GLN A 1 89 ? 19.753 -14.852 -35.604 1.00 49.78 89 GLN A CA 1
ATOM 730 C C . GLN A 1 89 ? 18.278 -15.220 -35.324 1.00 49.78 89 GLN A C 1
ATOM 732 O O . GLN A 1 89 ? 17.925 -16.393 -35.209 1.00 49.78 89 GLN A O 1
ATOM 737 N N . VAL A 1 90 ? 17.425 -14.194 -35.236 1.00 49.91 90 VAL A N 1
ATOM 738 C CA . VAL A 1 90 ? 15.966 -14.295 -35.408 1.00 49.91 90 VAL A CA 1
ATOM 739 C C . VAL A 1 90 ? 15.575 -13.468 -36.625 1.00 49.91 90 VAL A C 1
ATOM 741 O O . VAL A 1 90 ? 16.118 -12.344 -36.773 1.00 49.91 90 VAL A O 1
#

Secondary structure (DSSP, 8-state):
-HHHHHHHHHHHHHHSHHHHHHHHHHHHHHHHHHHHHHHHHHHHHHTTTT-TTGGG-----EE-TTSTT--EES---HHHHHHHHHHHT-

Organism: NCBI:txid2704465

Sequence (90 aa):
MLKNYFKTASRKLSRNKFFTVLNVIGLALGMSITLLFIALLSFLNRYDDFHPHKDRIYRVTTQVYDKAENPHYASVPVGLAQNYKKRLQV

Foldseek 3Di:
DVVVVVVVVVVVCVVPVVVNVVVVVVVVVVVVVVVVVVVVVVVVVCPPVPDPCVVPDDQDWDFDPPDPVRDIGSDDDPCPVVVCCVVVVD

Radius of gyration: 28.3 Å; chains: 1; bounding box: 55×32×66 Å